Protein AF-A0A938T742-F1 (afdb_monomer_lite)

Foldseek 3Di:
DPDDDPVPDDDDCDDPQADQEAEQEQAQAAPDDDPPDPGDHDPPSHHDVVVSLVSVCCDVVRHQYNAYDHDHHPLVPRPCSVVSVVSRVPDPRD

Structure (mmCIF, N/CA/C/O backbone):
data_AF-A0A938T742-F1
#
_entry.id   AF-A0A938T742-F1
#
loop_
_atom_site.group_PDB
_atom_site.id
_atom_site.type_symbol
_atom_site.label_atom_id
_atom_site.label_alt_id
_atom_site.label_comp_id
_atom_site.label_asym_id
_atom_site.label_entity_id
_atom_site.label_seq_id
_atom_site.pdbx_PDB_ins_code
_atom_site.Cartn_x
_atom_site.Cartn_y
_atom_site.Cartn_z
_atom_site.occupancy
_atom_site.B_iso_or_equiv
_atom_site.auth_seq_id
_atom_site.auth_comp_id
_atom_site.auth_asym_id
_atom_site.auth_atom_id
_atom_site.pdbx_PDB_model_num
ATOM 1 N N . MET A 1 1 ? -8.757 6.741 44.102 1.00 53.84 1 MET A N 1
ATOM 2 C CA . MET A 1 1 ? -8.179 7.480 42.958 1.00 53.84 1 MET A CA 1
ATOM 3 C C . MET A 1 1 ? -8.856 6.972 41.700 1.00 53.84 1 MET A C 1
ATOM 5 O O . MET A 1 1 ? -8.646 5.816 41.355 1.00 53.84 1 MET A O 1
ATOM 9 N N . ASN A 1 2 ? -9.718 7.774 41.071 1.00 66.25 2 ASN A N 1
ATOM 10 C CA . ASN A 1 2 ? -10.320 7.384 39.795 1.00 66.25 2 ASN A CA 1
ATOM 11 C C . ASN A 1 2 ? -9.212 7.317 38.744 1.00 66.25 2 ASN A C 1
ATOM 13 O O . ASN A 1 2 ? -8.470 8.279 38.551 1.00 66.25 2 ASN A O 1
ATOM 17 N N . LYS A 1 3 ? -9.052 6.145 38.132 1.00 79.12 3 LYS A N 1
ATOM 18 C CA . LYS A 1 3 ? -8.031 5.894 37.120 1.00 79.12 3 LYS A CA 1
ATOM 19 C C . LYS A 1 3 ? -8.505 6.567 35.832 1.00 79.12 3 LYS A C 1
ATOM 21 O O . LYS A 1 3 ? -9.455 6.101 35.216 1.00 79.12 3 LYS A O 1
ATOM 26 N N . LEU A 1 4 ? -7.903 7.697 35.476 1.00 82.38 4 LEU A N 1
ATOM 27 C CA . LEU A 1 4 ? -8.252 8.421 34.254 1.00 82.38 4 LEU A CA 1
ATOM 28 C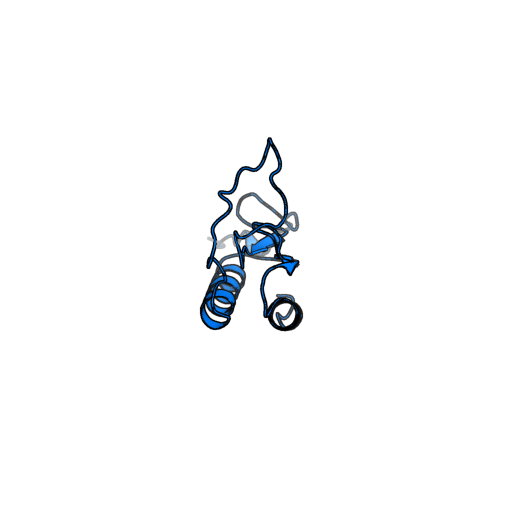 C . LEU A 1 4 ? -7.847 7.576 33.035 1.00 82.38 4 LEU A C 1
ATOM 30 O O . LEU A 1 4 ? -6.672 7.235 32.888 1.00 82.38 4 LEU A O 1
ATOM 34 N N . ASN A 1 5 ? -8.806 7.244 32.167 1.00 81.94 5 ASN A N 1
ATOM 35 C CA . ASN A 1 5 ? -8.548 6.599 30.881 1.00 81.94 5 ASN A CA 1
ATOM 36 C C . ASN A 1 5 ? -8.643 7.635 29.755 1.00 81.94 5 ASN A C 1
ATOM 38 O O . ASN A 1 5 ? -9.731 7.985 29.311 1.00 81.94 5 ASN A O 1
ATOM 42 N N . HIS A 1 6 ? -7.498 8.110 29.266 1.00 79.38 6 HIS A N 1
ATOM 43 C CA . HIS A 1 6 ? -7.437 9.107 28.190 1.00 79.38 6 HIS A CA 1
ATOM 44 C C . HIS A 1 6 ? -8.159 8.696 26.886 1.00 79.38 6 HIS A C 1
ATOM 46 O O . HIS A 1 6 ? -8.489 9.564 26.083 1.00 79.38 6 HIS A O 1
ATOM 52 N N . LEU A 1 7 ? -8.429 7.400 26.673 1.00 76.50 7 LEU A N 1
ATOM 53 C CA . LEU A 1 7 ? -9.142 6.894 25.494 1.00 76.50 7 LEU A CA 1
ATOM 54 C C . LEU A 1 7 ? -10.660 7.127 25.544 1.00 76.50 7 LEU A C 1
ATOM 56 O O . LEU A 1 7 ? -11.308 7.035 24.506 1.00 76.50 7 LEU A O 1
ATOM 60 N N . GLU A 1 8 ? -11.215 7.415 26.723 1.00 82.69 8 GLU A N 1
ATOM 61 C CA . GLU A 1 8 ? -12.655 7.631 26.945 1.00 82.69 8 GLU A CA 1
ATOM 62 C C . GLU A 1 8 ? -13.057 9.115 26.886 1.00 82.69 8 GLU A C 1
ATOM 64 O O . GLU A 1 8 ? -14.238 9.446 26.970 1.00 82.69 8 GLU A O 1
ATOM 69 N N . TYR A 1 9 ? -12.090 10.022 26.721 1.00 81.69 9 TYR A N 1
ATOM 70 C CA . TYR A 1 9 ? -12.336 11.458 26.589 1.00 81.69 9 TYR A CA 1
ATOM 71 C C . TYR A 1 9 ? -12.380 11.897 25.124 1.00 81.69 9 TYR A C 1
ATOM 73 O O . TYR A 1 9 ? -11.925 11.192 24.221 1.00 81.69 9 TYR A O 1
ATOM 81 N N . TYR A 1 10 ? -12.899 13.107 24.890 1.00 78.44 10 TYR A N 1
ATOM 82 C CA . TYR A 1 10 ? -12.849 13.734 23.573 1.00 78.44 10 TYR A CA 1
ATOM 83 C C . TYR A 1 10 ? -11.398 13.822 23.081 1.00 78.44 10 TYR A C 1
ATOM 85 O O . TYR A 1 10 ? -10.555 14.489 23.683 1.00 78.44 10 TYR A O 1
ATOM 93 N N . ARG A 1 11 ? -11.127 13.153 21.962 1.00 76.06 11 ARG A N 1
ATOM 94 C CA . ARG A 1 11 ? -9.866 13.203 21.224 1.00 76.06 11 ARG A CA 1
ATOM 95 C C . ARG A 1 11 ? -10.168 13.552 19.778 1.00 76.06 11 ARG A C 1
ATOM 97 O O . ARG A 1 11 ? -11.175 13.112 19.227 1.00 76.06 11 ARG A O 1
ATOM 104 N N . LEU A 1 12 ? -9.262 14.298 19.153 1.00 72.56 12 LEU A N 1
ATOM 105 C CA . LEU A 1 12 ? -9.220 14.363 17.696 1.00 72.56 12 LEU A CA 1
ATOM 106 C C . LEU A 1 12 ? -9.101 12.928 17.157 1.00 72.56 12 LEU A C 1
ATOM 108 O O . LEU A 1 12 ? -8.474 12.074 17.798 1.00 72.56 12 LEU A O 1
ATOM 112 N N . SER A 1 13 ? -9.711 12.647 16.002 1.00 69.06 13 SER A N 1
ATOM 113 C CA . SER A 1 13 ? -9.703 11.293 15.422 1.00 69.06 13 SER A CA 1
ATOM 114 C C . SER A 1 13 ? -8.270 10.757 15.288 1.00 69.06 13 SER A C 1
ATOM 116 O O . SER A 1 13 ? -8.018 9.578 15.547 1.00 69.06 13 SER A O 1
ATOM 118 N N . TRP A 1 14 ? -7.328 11.675 15.039 1.00 73.25 14 TRP A N 1
ATOM 119 C CA . TRP A 1 14 ? -5.903 11.445 14.813 1.00 73.25 14 TRP A CA 1
ATOM 120 C C . TRP A 1 14 ? -5.037 12.202 15.818 1.00 73.25 14 TRP A C 1
ATOM 122 O O . TRP A 1 14 ? -5.353 13.328 16.203 1.00 73.25 14 TRP A O 1
ATOM 132 N N . ASN A 1 15 ? -3.918 11.601 16.212 1.00 74.75 15 ASN A N 1
ATOM 133 C CA . ASN A 1 15 ? -2.871 12.224 17.020 1.00 74.75 15 ASN A CA 1
ATOM 134 C C . ASN A 1 15 ? -1.503 11.670 16.585 1.00 74.75 15 ASN A C 1
ATOM 136 O O . ASN A 1 15 ? -1.430 10.861 15.669 1.00 74.75 15 ASN A O 1
ATOM 140 N N . LEU A 1 16 ? -0.406 12.075 17.230 1.00 71.94 16 LEU A N 1
ATOM 141 C CA . LEU A 1 16 ? 0.939 11.605 16.859 1.00 71.94 16 LEU A CA 1
ATOM 142 C C . LEU A 1 16 ? 1.088 10.067 16.894 1.00 71.94 16 LEU A C 1
ATOM 144 O O . LEU A 1 16 ? 1.900 9.499 16.169 1.00 71.94 16 LEU A O 1
ATOM 148 N N . SER A 1 17 ? 0.315 9.398 17.747 1.00 70.81 17 SER A N 1
ATOM 149 C CA . SER A 1 17 ? 0.298 7.945 17.926 1.00 70.81 17 SER A CA 1
ATOM 150 C C . SER A 1 17 ? -0.809 7.239 17.125 1.00 70.81 17 SER A C 1
ATOM 152 O O . SER A 1 17 ? -0.783 6.014 17.022 1.00 70.81 17 SER A O 1
ATOM 154 N N . ASP A 1 18 ? -1.751 7.982 16.538 1.00 73.12 18 ASP A N 1
ATOM 155 C CA . ASP A 1 18 ? -2.907 7.484 15.788 1.00 73.12 18 ASP A CA 1
ATOM 156 C C . ASP A 1 18 ? -2.847 7.979 14.336 1.00 73.12 18 ASP A C 1
ATOM 158 O O . ASP A 1 18 ? -3.026 9.167 14.063 1.00 73.12 18 ASP A O 1
ATOM 162 N N . ASN A 1 19 ? -2.634 7.063 13.392 1.00 75.19 19 ASN A N 1
ATOM 163 C CA . ASN A 1 19 ? -2.458 7.409 11.985 1.00 75.19 19 ASN A CA 1
ATOM 164 C C . ASN A 1 19 ? -3.791 7.385 11.234 1.00 75.19 19 ASN A C 1
ATOM 166 O O . ASN A 1 19 ? -4.479 6.372 11.237 1.00 75.19 19 ASN A O 1
ATOM 170 N N . SER A 1 20 ? -4.101 8.437 10.477 1.00 80.19 20 SER A N 1
ATOM 171 C CA . SER A 1 20 ? -5.267 8.411 9.583 1.00 80.19 20 SER A CA 1
ATOM 172 C C . SER A 1 20 ? -5.169 7.349 8.496 1.00 80.19 20 SER A C 1
ATOM 174 O O . SER A 1 20 ? -6.171 6.755 8.102 1.00 80.19 20 SER A O 1
ATOM 176 N N . ILE A 1 21 ? -3.948 7.106 8.021 1.00 87.44 21 ILE A N 1
ATOM 177 C CA . ILE A 1 21 ? -3.663 6.223 6.900 1.00 87.44 21 ILE A CA 1
ATOM 178 C C . ILE A 1 21 ? -2.454 5.349 7.241 1.00 87.44 21 ILE A C 1
ATOM 180 O O . ILE A 1 21 ? -1.441 5.832 7.758 1.00 87.44 21 ILE A O 1
ATOM 184 N N . SER A 1 22 ? -2.543 4.061 6.921 1.00 89.88 22 SER A N 1
ATOM 185 C CA . SER A 1 22 ? -1.402 3.143 6.913 1.00 89.88 22 SER A CA 1
ATOM 186 C C . SER A 1 22 ? -0.809 3.038 5.512 1.00 89.88 22 SER A C 1
ATOM 188 O O . SER A 1 22 ? -1.529 3.019 4.517 1.00 89.88 22 SER A O 1
ATOM 190 N N . TRP A 1 23 ? 0.514 2.965 5.435 1.00 93.50 23 TRP A N 1
ATOM 191 C CA . TRP A 1 23 ? 1.251 2.958 4.176 1.00 93.50 23 TRP A CA 1
ATOM 192 C C . TRP A 1 23 ? 1.728 1.538 3.865 1.00 93.50 23 TRP A C 1
ATOM 194 O O . TRP A 1 23 ? 2.533 0.985 4.610 1.00 93.50 23 TRP A O 1
ATOM 204 N N . LEU A 1 24 ? 1.237 0.952 2.773 1.00 95.75 24 LEU A N 1
ATOM 205 C CA . LEU A 1 24 ? 1.590 -0.390 2.316 1.00 95.75 24 LEU A CA 1
ATOM 206 C C . LEU A 1 24 ? 2.376 -0.292 1.008 1.00 95.75 24 LEU A C 1
ATOM 208 O O . LEU A 1 24 ? 1.863 0.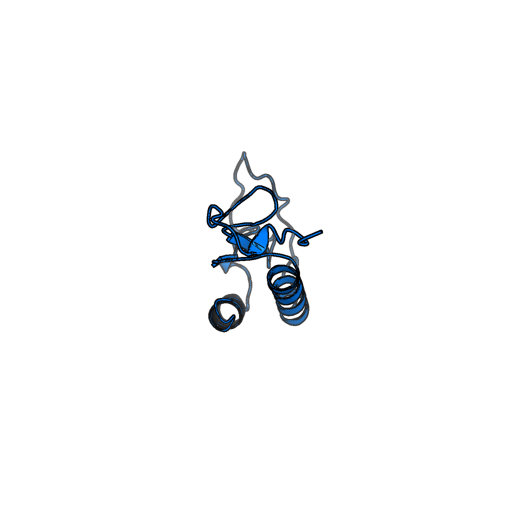215 0.017 1.00 95.75 24 LEU A O 1
ATOM 212 N N . GLU A 1 25 ? 3.596 -0.822 0.974 1.00 96.88 25 GLU A N 1
ATOM 213 C CA . GLU A 1 25 ? 4.421 -0.868 -0.242 1.00 96.88 25 GLU A CA 1
ATOM 214 C C . GLU A 1 25 ? 4.590 -2.331 -0.688 1.00 96.88 25 GLU A C 1
ATOM 216 O O . GLU A 1 25 ? 5.500 -3.005 -0.198 1.00 96.88 25 GLU A O 1
ATOM 221 N N . PRO A 1 26 ? 3.720 -2.874 -1.566 1.00 97.50 26 PRO A N 1
ATOM 222 C CA . PRO A 1 26 ? 3.812 -4.263 -2.018 1.00 97.50 26 PRO A CA 1
ATOM 223 C C . PRO A 1 26 ? 4.902 -4.494 -3.074 1.00 97.50 26 PRO A C 1
ATOM 225 O O . PRO A 1 26 ? 5.247 -5.637 -3.357 1.00 97.50 26 PRO A O 1
ATOM 228 N N . VAL A 1 27 ? 5.415 -3.428 -3.693 1.00 97.69 27 VAL A N 1
ATOM 229 C CA . VAL A 1 27 ? 6.415 -3.485 -4.764 1.00 97.69 27 VAL A CA 1
ATOM 230 C C . VAL A 1 27 ? 7.275 -2.222 -4.756 1.00 97.69 27 VAL A C 1
ATOM 232 O O . VAL A 1 27 ? 6.765 -1.137 -4.487 1.00 97.69 27 VAL A O 1
ATOM 235 N N . TYR A 1 28 ? 8.566 -2.340 -5.077 1.00 97.06 28 TYR A N 1
ATOM 236 C CA . TYR A 1 28 ? 9.463 -1.192 -5.315 1.00 97.06 28 TYR A CA 1
ATOM 237 C C . TYR A 1 28 ? 9.820 -1.009 -6.794 1.00 97.06 28 TYR A C 1
ATOM 239 O O . TYR A 1 28 ? 10.293 0.055 -7.189 1.00 97.06 28 TYR A O 1
ATOM 247 N N . LYS A 1 29 ? 9.558 -2.023 -7.625 1.00 97.12 29 LYS A N 1
ATOM 248 C CA . LYS A 1 29 ? 9.649 -1.947 -9.081 1.00 97.12 29 LYS A CA 1
ATOM 249 C C . LYS A 1 29 ? 8.759 -0.820 -9.600 1.00 97.12 29 LYS A C 1
ATOM 251 O O . LYS A 1 29 ? 7.587 -0.721 -9.237 1.00 97.12 29 LYS A O 1
ATOM 256 N N . CYS A 1 30 ? 9.316 -0.000 -10.480 1.00 96.75 30 CYS A N 1
ATOM 257 C CA . CYS A 1 30 ? 8.618 1.101 -11.129 1.00 96.75 30 CYS A CA 1
ATOM 258 C C . CYS A 1 30 ? 8.906 1.099 -12.634 1.00 96.75 30 CYS A C 1
ATOM 260 O O . CYS A 1 30 ? 9.997 0.721 -13.066 1.00 96.75 30 CYS A O 1
ATOM 262 N N . ASN A 1 31 ? 7.926 1.514 -13.435 1.00 95.81 31 ASN A N 1
ATOM 263 C CA . ASN A 1 31 ? 8.065 1.734 -14.878 1.00 95.81 31 ASN A CA 1
ATOM 264 C C . ASN A 1 31 ? 8.494 3.174 -15.225 1.00 95.81 31 ASN A C 1
ATOM 266 O O . ASN A 1 31 ? 8.614 3.505 -16.402 1.00 95.81 31 ASN A O 1
ATOM 270 N N . LEU A 1 32 ? 8.735 4.014 -14.215 1.00 94.56 32 LEU A N 1
ATOM 271 C CA . LEU A 1 32 ? 9.235 5.381 -14.338 1.00 94.56 32 LEU A CA 1
ATOM 272 C C . LEU A 1 32 ? 10.544 5.557 -13.555 1.00 94.56 32 LEU A C 1
ATOM 274 O O . LEU A 1 32 ? 10.889 4.759 -12.682 1.00 94.56 32 LEU A O 1
ATOM 278 N N . GLN A 1 33 ? 11.261 6.641 -13.856 1.00 93.56 33 GLN A N 1
ATOM 279 C CA . GLN A 1 33 ? 12.507 7.023 -13.191 1.00 93.56 33 GLN A CA 1
ATOM 280 C C . GLN A 1 33 ? 12.462 8.509 -12.820 1.00 93.56 33 GLN A C 1
ATOM 282 O O . GLN A 1 33 ? 13.093 9.354 -13.449 1.00 93.56 33 GLN A O 1
ATOM 287 N N . CYS A 1 34 ? 11.647 8.834 -11.818 1.00 94.69 34 CYS A N 1
ATOM 288 C CA . CYS A 1 34 ? 11.483 10.204 -11.340 1.00 94.69 34 CYS A CA 1
ATOM 289 C C . CYS A 1 34 ? 12.782 10.720 -10.697 1.00 94.69 34 CYS A C 1
ATOM 291 O O . CYS A 1 34 ? 13.364 10.029 -9.862 1.00 94.69 34 CYS A O 1
ATOM 293 N N . GLU A 1 35 ? 13.191 11.952 -11.016 1.00 95.94 35 GLU A N 1
ATOM 294 C CA . GLU A 1 35 ? 14.401 12.585 -10.458 1.00 95.94 35 GLU A CA 1
ATOM 295 C C . GLU A 1 35 ? 14.361 12.673 -8.922 1.00 95.94 35 GLU A C 1
ATOM 297 O O . GLU A 1 35 ? 15.355 12.416 -8.250 1.00 95.94 35 GLU A O 1
ATOM 302 N N . GLY A 1 36 ? 13.184 12.957 -8.357 1.00 95.44 36 GLY A N 1
ATOM 303 C CA . GLY A 1 36 ? 12.954 13.036 -6.912 1.00 95.44 36 GLY A CA 1
ATOM 304 C C . GLY A 1 36 ? 12.498 11.730 -6.253 1.00 95.44 36 GLY A C 1
ATOM 305 O O . GLY A 1 36 ? 11.884 11.785 -5.188 1.00 95.44 36 GLY A O 1
ATOM 306 N N . CYS A 1 37 ? 12.702 10.563 -6.875 1.00 94.19 37 CYS A N 1
ATOM 307 C CA . CYS A 1 37 ? 12.253 9.303 -6.281 1.00 94.19 37 CYS A CA 1
ATOM 308 C C . CYS A 1 37 ? 13.046 8.988 -5.002 1.00 94.19 37 CYS A C 1
ATOM 310 O O . CYS A 1 37 ? 14.255 8.772 -5.047 1.00 94.19 37 CYS A O 1
ATOM 312 N N . TYR A 1 38 ? 12.359 8.899 -3.861 1.00 93.19 38 TYR A N 1
ATOM 313 C CA . TYR A 1 38 ? 12.986 8.515 -2.590 1.00 93.19 38 TYR A CA 1
ATOM 314 C C . TYR A 1 38 ? 13.199 6.995 -2.460 1.00 93.19 38 TYR A C 1
ATOM 316 O O . TYR A 1 38 ? 13.838 6.540 -1.509 1.00 93.19 38 TYR A O 1
ATOM 324 N N . ARG A 1 39 ? 12.645 6.192 -3.383 1.00 91.38 39 ARG A N 1
ATOM 325 C CA . ARG A 1 39 ? 12.731 4.726 -3.380 1.00 91.38 39 ARG A CA 1
ATOM 326 C C . ARG A 1 39 ? 13.635 4.226 -4.501 1.00 91.38 39 ARG A C 1
ATOM 328 O O . ARG A 1 39 ? 13.567 4.701 -5.633 1.00 91.38 39 ARG A O 1
ATOM 335 N N . ARG A 1 40 ? 14.458 3.218 -4.204 1.00 91.19 40 ARG A N 1
ATOM 336 C CA . ARG A 1 40 ? 15.237 2.515 -5.228 1.00 91.19 40 ARG A CA 1
ATOM 337 C C . ARG A 1 40 ? 14.293 1.672 -6.091 1.00 91.19 40 ARG A C 1
ATOM 339 O O . ARG A 1 40 ? 13.467 0.942 -5.553 1.00 91.19 40 ARG A O 1
ATOM 346 N N . ASN A 1 41 ? 14.439 1.761 -7.414 1.00 94.56 41 ASN A N 1
ATOM 347 C CA . ASN A 1 41 ? 13.740 0.875 -8.341 1.00 94.56 41 ASN A CA 1
ATOM 348 C C . ASN A 1 41 ? 14.399 -0.510 -8.293 1.00 94.56 41 ASN A C 1
ATOM 350 O O . ASN A 1 41 ? 15.512 -0.689 -8.789 1.00 94.56 41 ASN A O 1
ATOM 354 N N . GLU A 1 42 ? 13.736 -1.464 -7.645 1.00 95.19 42 GLU A N 1
ATOM 355 C CA . GLU A 1 42 ? 14.249 -2.821 -7.448 1.00 95.19 42 GLU A CA 1
ATOM 356 C C . GLU A 1 42 ? 13.438 -3.820 -8.268 1.00 95.19 42 GLU A C 1
ATOM 358 O O . GLU A 1 42 ? 12.231 -3.995 -8.064 1.00 95.19 42 GLU A O 1
ATOM 363 N N . ASN A 1 43 ? 14.124 -4.496 -9.191 1.00 90.06 43 ASN A N 1
ATOM 364 C CA . ASN A 1 43 ? 13.568 -5.652 -9.881 1.00 90.06 43 ASN A CA 1
ATOM 365 C C . ASN A 1 43 ? 13.304 -6.777 -8.868 1.00 90.06 43 ASN A C 1
ATOM 367 O O . ASN A 1 43 ? 14.002 -6.887 -7.865 1.00 90.06 43 ASN A O 1
ATOM 371 N N . ASP A 1 44 ? 12.261 -7.570 -9.116 1.00 93.31 44 ASP A N 1
ATOM 372 C CA . ASP A 1 44 ? 11.849 -8.703 -8.270 1.00 93.31 44 ASP A CA 1
ATOM 373 C C . ASP A 1 44 ? 11.473 -8.344 -6.819 1.00 93.31 44 ASP A C 1
ATOM 375 O O . ASP A 1 44 ? 11.472 -9.184 -5.926 1.00 93.31 44 ASP A O 1
ATOM 379 N N . SER A 1 45 ? 11.054 -7.099 -6.589 1.00 96.31 45 SER A N 1
ATOM 380 C CA . SER A 1 45 ? 10.584 -6.595 -5.289 1.00 96.31 45 SER A CA 1
ATOM 381 C C . SER A 1 45 ? 9.102 -6.875 -4.992 1.00 96.31 45 SER A C 1
ATOM 383 O O . SER A 1 45 ? 8.513 -6.238 -4.120 1.00 96.31 45 SER A O 1
ATOM 385 N N . HIS A 1 46 ? 8.466 -7.786 -5.732 1.00 97.19 46 HIS A N 1
ATOM 386 C CA . HIS A 1 46 ? 7.062 -8.148 -5.527 1.00 97.19 46 HIS A CA 1
ATOM 387 C C . HIS A 1 46 ? 6.910 -8.947 -4.229 1.00 97.19 46 HIS A C 1
ATOM 389 O O . HIS A 1 46 ? 7.337 -10.101 -4.152 1.00 97.19 46 HIS A O 1
ATOM 395 N N . LYS A 1 47 ? 6.307 -8.344 -3.200 1.00 97.81 47 LYS A N 1
ATOM 396 C CA . LYS A 1 47 ? 6.063 -9.035 -1.932 1.00 97.81 47 LYS A CA 1
ATOM 397 C C . LYS A 1 47 ? 5.033 -10.157 -2.121 1.00 97.81 47 LYS A C 1
ATOM 399 O O . LYS A 1 47 ? 3.996 -9.939 -2.747 1.00 97.81 47 LYS A O 1
ATOM 404 N N . PRO A 1 48 ? 5.246 -11.348 -1.537 1.00 98.12 48 PRO A N 1
ATOM 405 C CA . PRO A 1 48 ? 4.224 -12.386 -1.546 1.00 98.12 48 PRO A CA 1
ATOM 406 C C . PRO A 1 48 ? 2.982 -11.923 -0.771 1.00 98.12 48 PRO A C 1
ATOM 408 O O . PRO A 1 48 ? 3.088 -11.184 0.211 1.00 98.12 48 PRO A O 1
ATOM 411 N N . LEU A 1 49 ? 1.797 -12.393 -1.179 1.00 98.00 49 LEU A N 1
ATOM 412 C CA . LEU A 1 49 ? 0.530 -11.999 -0.547 1.00 98.00 49 LEU A CA 1
ATOM 413 C C . LEU A 1 49 ? 0.490 -12.276 0.959 1.00 98.00 49 LEU A C 1
ATOM 415 O O . LEU A 1 49 ? -0.163 -11.532 1.683 1.00 98.00 49 LEU A O 1
ATOM 419 N N . ASP A 1 50 ? 1.163 -13.322 1.435 1.00 97.81 50 ASP A N 1
ATOM 420 C CA . ASP A 1 50 ? 1.148 -13.670 2.858 1.00 97.81 50 ASP A CA 1
ATOM 421 C C . ASP A 1 50 ? 1.917 -12.653 3.707 1.00 97.81 50 ASP A C 1
ATOM 423 O O . ASP A 1 50 ? 1.419 -12.250 4.754 1.00 97.81 50 ASP A O 1
ATOM 427 N N . LEU A 1 51 ? 3.036 -12.126 3.198 1.00 97.94 51 LEU A N 1
ATOM 428 C CA . LEU A 1 51 ? 3.751 -11.025 3.850 1.00 97.94 51 LEU A CA 1
ATOM 429 C C . LEU A 1 51 ? 2.911 -9.739 3.851 1.00 97.94 51 LEU A C 1
ATOM 431 O O . LEU A 1 51 ? 2.879 -9.011 4.836 1.00 97.94 51 LEU A O 1
ATOM 435 N N . ILE A 1 52 ? 2.189 -9.465 2.761 1.00 97.25 52 ILE A N 1
ATOM 436 C CA . ILE A 1 52 ? 1.292 -8.302 2.681 1.00 97.25 52 ILE A CA 1
ATOM 437 C C . ILE A 1 52 ? 0.161 -8.404 3.714 1.00 97.25 52 ILE A C 1
ATOM 439 O O . ILE A 1 52 ? -0.177 -7.408 4.353 1.00 97.25 52 ILE A O 1
ATOM 443 N N . LYS A 1 53 ? -0.426 -9.595 3.895 1.00 96.00 53 LYS A N 1
ATOM 444 C CA . LYS A 1 53 ? -1.441 -9.830 4.935 1.00 96.00 53 LYS A CA 1
ATOM 445 C C . LYS A 1 53 ? -0.858 -9.609 6.327 1.00 96.00 53 LYS A C 1
ATOM 447 O O . LYS A 1 53 ? -1.477 -8.901 7.11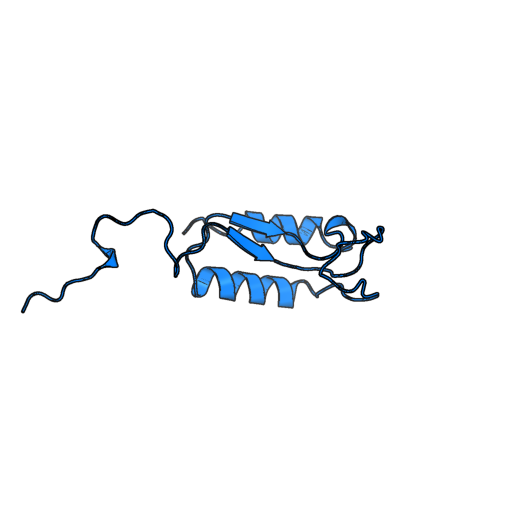3 1.00 96.00 53 LYS A O 1
ATOM 452 N N . GLU A 1 54 ? 0.330 -10.145 6.597 1.00 95.94 54 GLU A N 1
ATOM 453 C CA . GLU A 1 54 ? 1.024 -9.957 7.874 1.00 95.94 54 GLU A CA 1
ATOM 454 C C . GLU A 1 54 ? 1.267 -8.466 8.173 1.00 95.94 54 GLU A C 1
ATOM 456 O O . GLU A 1 54 ? 0.939 -7.988 9.258 1.00 95.94 54 GLU A O 1
ATOM 461 N N . GLU A 1 55 ? 1.759 -7.690 7.200 1.00 95.12 55 GLU A N 1
ATOM 462 C CA . GLU A 1 55 ? 1.962 -6.241 7.358 1.00 95.12 55 GLU A CA 1
ATOM 463 C C . GLU A 1 55 ? 0.648 -5.512 7.683 1.00 95.12 55 GLU A C 1
ATOM 465 O O . GLU A 1 55 ? 0.599 -4.674 8.588 1.00 95.12 55 GLU A O 1
ATOM 470 N N . ILE A 1 56 ? -0.438 -5.861 6.988 1.00 92.94 56 ILE A N 1
ATOM 471 C CA . ILE A 1 56 ? -1.774 -5.306 7.233 1.00 92.94 56 ILE A CA 1
ATOM 472 C C . ILE A 1 56 ? -2.276 -5.653 8.642 1.00 92.94 56 ILE A C 1
ATOM 474 O O . ILE A 1 56 ? -2.807 -4.779 9.334 1.00 92.94 56 ILE A O 1
ATOM 478 N N . GLU A 1 57 ? -2.105 -6.899 9.083 1.00 92.12 57 GLU A N 1
ATOM 479 C CA . GLU A 1 57 ? -2.477 -7.348 10.428 1.00 92.12 57 GLU A CA 1
ATOM 480 C C . GLU A 1 57 ? -1.701 -6.580 11.502 1.00 92.12 57 GLU A C 1
ATOM 482 O O . GLU A 1 57 ? -2.288 -6.123 12.487 1.00 92.12 57 GLU A O 1
ATOM 487 N N . VAL A 1 58 ? -0.402 -6.348 11.285 1.00 91.12 58 VAL A N 1
ATOM 488 C CA . VAL A 1 58 ? 0.423 -5.520 12.172 1.00 91.12 58 VAL A CA 1
ATOM 489 C C . VAL A 1 58 ? -0.090 -4.082 12.214 1.00 91.12 58 VAL A C 1
ATOM 491 O O . VAL A 1 58 ? -0.217 -3.520 13.304 1.00 91.12 58 VAL A O 1
ATOM 494 N N . PHE A 1 59 ? -0.421 -3.473 11.071 1.00 87.56 59 PHE A N 1
ATOM 495 C CA . PHE A 1 59 ? -0.955 -2.108 11.042 1.00 87.56 59 PHE A CA 1
ATOM 496 C C . PHE A 1 59 ? -2.245 -1.986 11.848 1.00 87.56 59 PHE A C 1
ATOM 498 O O . PHE A 1 59 ? -2.324 -1.138 12.738 1.00 87.56 59 PHE A O 1
ATOM 505 N N . CYS A 1 60 ? -3.212 -2.864 11.585 1.00 86.50 60 CYS A N 1
ATOM 506 C CA . CYS A 1 60 ? -4.522 -2.827 12.229 1.00 86.50 60 CYS A CA 1
ATOM 507 C C . CYS A 1 60 ? -4.446 -3.210 13.716 1.00 86.50 60 CYS A C 1
ATOM 509 O O . CY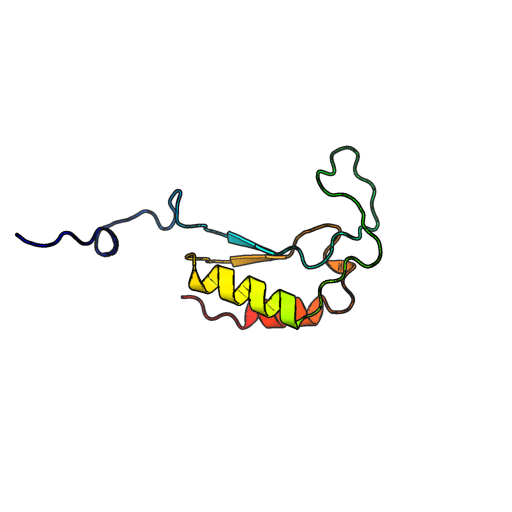S A 1 60 ? -5.184 -2.676 14.538 1.00 86.50 60 CYS A O 1
ATOM 511 N N . GLY A 1 61 ? -3.530 -4.108 14.089 1.00 87.38 61 GLY A N 1
ATOM 512 C CA . GLY A 1 61 ? -3.339 -4.525 15.478 1.00 87.38 61 GLY A CA 1
ATOM 513 C C . GLY A 1 61 ? -2.564 -3.522 16.338 1.00 87.38 61 GLY A C 1
ATOM 514 O O . GLY A 1 61 ? -2.641 -3.583 17.566 1.00 87.38 61 GLY A O 1
ATOM 515 N N . LYS A 1 62 ? -1.787 -2.617 15.727 1.00 85.62 62 LYS A N 1
ATOM 516 C CA . LYS A 1 62 ? -0.921 -1.666 16.451 1.00 85.62 62 LYS A CA 1
ATOM 517 C C . LYS A 1 62 ? -1.373 -0.215 16.362 1.00 85.62 62 LYS A C 1
ATOM 519 O O . LYS A 1 62 ? -0.924 0.586 17.180 1.00 85.62 62 LYS A O 1
ATOM 524 N N . ARG A 1 63 ? -2.200 0.148 15.382 1.00 81.56 63 ARG A N 1
ATOM 525 C CA . ARG A 1 63 ? -2.633 1.529 15.150 1.00 81.56 63 ARG A CA 1
ATOM 526 C C . ARG A 1 63 ? -4.110 1.571 14.784 1.00 81.56 63 ARG A C 1
ATOM 528 O O . ARG A 1 63 ? -4.625 0.649 14.160 1.00 81.56 63 ARG A O 1
ATOM 535 N N . LYS A 1 64 ? -4.770 2.685 15.103 1.00 79.75 64 LYS A N 1
ATOM 536 C CA . LYS A 1 64 ? -6.004 3.045 14.399 1.00 79.75 64 LYS A CA 1
ATOM 537 C C . LYS A 1 64 ? -5.641 3.419 12.970 1.00 79.75 64 LYS A C 1
ATOM 539 O O . LYS A 1 64 ? -4.640 4.102 12.772 1.00 79.75 64 LYS A O 1
ATOM 544 N N . THR A 1 65 ? -6.414 2.927 12.012 1.00 81.38 65 THR A N 1
ATOM 545 C CA . THR A 1 65 ? -6.213 3.165 10.584 1.00 81.38 65 THR A CA 1
ATOM 546 C C . THR A 1 65 ? -7.577 3.282 9.916 1.00 81.38 65 THR A C 1
ATOM 548 O O . THR A 1 65 ? -8.392 2.367 10.023 1.00 81.38 65 THR A O 1
ATOM 551 N N . ASP A 1 66 ? -7.851 4.412 9.261 1.00 83.88 66 ASP A N 1
ATOM 552 C CA . ASP A 1 66 ? -9.107 4.604 8.516 1.00 83.88 66 ASP A CA 1
ATOM 553 C C . ASP A 1 66 ? -8.968 4.208 7.044 1.00 83.88 66 ASP A C 1
ATOM 555 O O . ASP A 1 66 ? -9.968 4.018 6.346 1.00 83.88 66 ASP A O 1
ATOM 559 N N . GLY A 1 67 ? -7.732 4.071 6.563 1.00 87.75 67 GLY A N 1
ATOM 560 C CA . GLY A 1 67 ? -7.441 3.686 5.194 1.00 87.75 67 GLY A CA 1
ATOM 561 C C . GLY A 1 67 ? -6.028 3.150 5.028 1.00 87.75 67 GLY A C 1
ATOM 562 O O . GLY A 1 67 ? -5.115 3.487 5.778 1.00 87.75 67 GLY A O 1
ATOM 563 N N . ILE A 1 68 ? -5.841 2.331 3.997 1.00 92.56 68 ILE A N 1
ATOM 564 C CA . ILE A 1 68 ? -4.524 1.850 3.585 1.00 92.56 68 ILE A CA 1
ATOM 565 C C . ILE A 1 68 ? -4.197 2.437 2.218 1.00 92.56 68 ILE A C 1
ATOM 567 O O . ILE A 1 68 ? -4.942 2.245 1.257 1.00 92.56 68 ILE A O 1
ATOM 571 N N . LEU A 1 69 ? -3.069 3.137 2.138 1.00 94.88 69 LEU A N 1
ATOM 572 C CA . LEU A 1 69 ? -2.489 3.602 0.887 1.00 94.88 69 LEU A CA 1
ATOM 573 C C . LEU A 1 69 ? -1.613 2.488 0.312 1.00 94.88 69 LEU A C 1
ATOM 575 O O . LEU A 1 69 ? -0.595 2.134 0.905 1.00 94.88 69 LEU A O 1
ATOM 579 N N . ILE A 1 70 ? -2.003 1.951 -0.842 1.00 96.94 70 ILE A N 1
ATOM 580 C C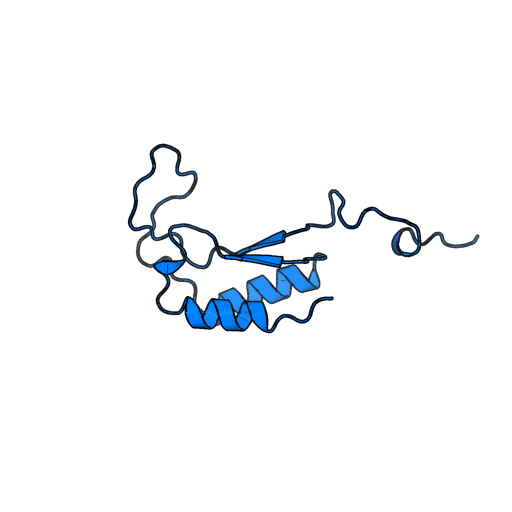A . ILE A 1 70 ? -1.169 1.017 -1.604 1.00 96.94 70 ILE A CA 1
ATOM 581 C C . ILE A 1 70 ? -0.210 1.858 -2.458 1.00 96.94 70 ILE A C 1
ATOM 583 O O . ILE A 1 70 ? -0.631 2.494 -3.420 1.00 96.94 70 ILE A O 1
ATOM 587 N N . ALA A 1 71 ? 1.058 1.892 -2.062 1.00 95.50 71 ALA A N 1
ATOM 588 C CA . ALA A 1 71 ? 2.114 2.758 -2.585 1.00 95.50 71 ALA A CA 1
ATOM 589 C C . ALA A 1 71 ? 3.382 1.940 -2.927 1.00 95.50 71 ALA A C 1
ATOM 591 O O . ALA A 1 71 ? 3.287 0.753 -3.223 1.00 95.50 71 ALA A O 1
ATOM 592 N N . GLY A 1 72 ? 4.572 2.548 -2.910 1.00 94.31 72 GLY A N 1
ATOM 593 C CA . GLY A 1 72 ? 5.849 1.877 -3.179 1.00 94.31 72 GLY A CA 1
ATOM 594 C C . GLY A 1 72 ? 6.541 2.440 -4.416 1.00 94.31 72 GLY A C 1
ATOM 595 O O . GLY A 1 72 ? 6.723 3.649 -4.513 1.00 94.31 72 GLY A O 1
ATOM 596 N N . GLY A 1 73 ? 6.954 1.564 -5.332 1.00 95.38 73 GLY A N 1
ATOM 597 C CA . GLY A 1 73 ? 7.362 1.946 -6.685 1.00 95.38 73 GLY A CA 1
ATOM 598 C C . GLY A 1 73 ? 6.144 2.384 -7.502 1.00 95.38 73 GLY A C 1
ATOM 599 O O . GLY A 1 73 ? 5.478 3.353 -7.159 1.00 95.38 73 GLY A O 1
ATOM 600 N N . GLU A 1 74 ? 5.815 1.634 -8.552 1.00 96.19 74 GLU A N 1
ATOM 601 C CA . GLU A 1 74 ? 4.503 1.739 -9.202 1.00 96.19 74 GLU A CA 1
ATOM 602 C C . GLU A 1 74 ? 3.629 0.567 -8.719 1.00 96.19 74 GLU A C 1
ATOM 604 O O . GLU A 1 74 ? 3.880 -0.573 -9.124 1.00 96.19 74 GLU A O 1
ATOM 609 N N . PRO A 1 75 ? 2.624 0.792 -7.848 1.00 96.50 75 PRO A N 1
ATOM 610 C CA . PRO A 1 75 ? 1.775 -0.270 -7.303 1.00 96.50 75 PRO A CA 1
ATOM 611 C C . PRO A 1 75 ? 1.155 -1.183 -8.363 1.00 96.50 75 PRO A C 1
ATOM 613 O O . PRO A 1 75 ? 1.038 -2.393 -8.146 1.00 96.50 75 PRO A O 1
ATOM 616 N N . LEU A 1 76 ? 0.794 -0.628 -9.526 1.00 96.69 76 LEU A N 1
ATOM 617 C CA . LEU A 1 76 ? 0.190 -1.386 -10.623 1.00 96.69 76 LEU A CA 1
ATOM 618 C C . LEU A 1 76 ? 1.161 -2.375 -11.286 1.00 96.69 76 LEU A C 1
ATOM 620 O O . LEU A 1 76 ? 0.718 -3.260 -12.014 1.00 96.69 76 LEU A O 1
ATOM 624 N N . MET A 1 77 ? 2.465 -2.288 -11.003 1.00 97.00 77 MET A N 1
ATOM 625 C CA . MET A 1 77 ? 3.454 -3.273 -11.452 1.00 97.00 77 MET A CA 1
ATOM 626 C C . MET A 1 77 ? 3.394 -4.582 -10.658 1.00 97.00 77 MET A C 1
ATOM 628 O O . MET A 1 77 ? 4.016 -5.560 -11.072 1.00 97.00 77 MET A O 1
ATOM 632 N N . HIS A 1 78 ? 2.690 -4.637 -9.520 1.00 97.81 78 HIS A N 1
ATOM 633 C CA . HIS A 1 78 ? 2.539 -5.883 -8.774 1.00 97.81 78 HIS A CA 1
ATOM 634 C C . HIS A 1 78 ? 1.572 -6.837 -9.503 1.00 97.81 78 HIS A C 1
ATOM 636 O O . HIS A 1 78 ? 0.401 -6.490 -9.679 1.00 97.81 78 HIS A O 1
ATOM 642 N N . PRO A 1 79 ? 1.977 -8.075 -9.854 1.00 97.56 79 PRO A N 1
ATOM 643 C CA . PRO A 1 79 ? 1.146 -8.984 -10.658 1.00 97.56 79 PRO A CA 1
ATOM 644 C C . PRO A 1 79 ? -0.183 -9.357 -9.983 1.00 97.56 79 PRO A C 1
ATOM 646 O O . PRO A 1 79 ? -1.152 -9.713 -10.644 1.00 97.56 79 PRO A O 1
ATOM 649 N N . GLN A 1 80 ? -0.239 -9.258 -8.655 1.00 98.06 80 GLN A N 1
ATOM 650 C CA . GLN A 1 80 ? -1.425 -9.555 -7.846 1.00 98.06 80 GLN A CA 1
ATOM 651 C C . GLN A 1 80 ? -2.102 -8.296 -7.268 1.00 98.06 80 GLN A C 1
ATOM 653 O O . GLN A 1 80 ? -2.804 -8.397 -6.265 1.00 98.06 80 GLN A O 1
ATOM 658 N N . ILE A 1 81 ? -1.912 -7.109 -7.862 1.00 97.75 81 ILE A N 1
ATOM 659 C CA . ILE A 1 81 ? -2.464 -5.836 -7.348 1.00 97.75 81 ILE A CA 1
ATOM 660 C C . ILE A 1 81 ? -3.977 -5.881 -7.087 1.00 97.75 81 ILE A C 1
ATOM 662 O O . ILE A 1 81 ? -4.451 -5.375 -6.070 1.00 97.75 81 ILE A O 1
ATOM 666 N N . THR A 1 82 ? -4.747 -6.564 -7.939 1.00 98.00 82 THR A N 1
ATOM 667 C CA . THR A 1 82 ? -6.193 -6.721 -7.726 1.00 98.00 82 THR A CA 1
ATOM 668 C C . THR A 1 82 ? -6.507 -7.540 -6.478 1.00 98.00 82 THR A C 1
ATOM 670 O O . THR A 1 82 ? -7.487 -7.263 -5.796 1.00 98.00 82 THR A O 1
ATOM 673 N N . GLU A 1 83 ? -5.690 -8.550 -6.169 1.00 98.19 83 GLU A N 1
ATOM 674 C CA . GLU A 1 83 ? -5.879 -9.361 -4.966 1.00 98.19 83 GLU A CA 1
ATOM 675 C C . GLU A 1 83 ? -5.474 -8.588 -3.711 1.00 98.19 83 GLU A C 1
ATOM 677 O O . GLU A 1 83 ? -6.202 -8.609 -2.724 1.00 98.19 83 GLU A O 1
ATOM 682 N N . ILE A 1 84 ? -4.391 -7.809 -3.783 1.00 97.69 84 ILE A N 1
ATOM 683 C CA . ILE A 1 84 ? -3.991 -6.885 -2.714 1.00 97.69 84 ILE A CA 1
ATOM 684 C C . ILE A 1 84 ? -5.123 -5.895 -2.413 1.00 97.69 84 ILE A C 1
ATOM 686 O O . ILE A 1 84 ? -5.501 -5.724 -1.256 1.00 97.69 84 ILE A O 1
ATOM 690 N N . SER A 1 85 ? -5.726 -5.297 -3.445 1.00 96.50 85 SER A N 1
ATOM 691 C CA . SER A 1 85 ? -6.879 -4.403 -3.283 1.00 96.50 85 SER A CA 1
ATOM 692 C C . SER A 1 85 ? -8.063 -5.102 -2.601 1.00 96.50 85 SER A C 1
ATOM 694 O O . SER A 1 85 ? -8.646 -4.541 -1.673 1.00 96.50 85 SER A O 1
ATOM 696 N N . ARG A 1 86 ? -8.381 -6.354 -2.971 1.00 96.81 86 ARG A N 1
ATOM 697 C CA . ARG A 1 86 ? -9.434 -7.140 -2.299 1.00 96.81 86 ARG A CA 1
ATOM 698 C C . ARG A 1 86 ? -9.118 -7.416 -0.833 1.00 96.81 86 ARG A C 1
ATOM 700 O O . ARG A 1 86 ? -10.033 -7.357 -0.015 1.00 96.81 86 ARG A O 1
ATOM 707 N N . ILE A 1 87 ? -7.862 -7.722 -0.504 1.00 94.88 87 ILE A N 1
ATOM 708 C CA . ILE A 1 87 ? -7.419 -7.919 0.883 1.00 94.88 87 ILE A CA 1
ATOM 709 C C . ILE A 1 87 ? -7.661 -6.634 1.680 1.00 94.88 87 ILE A C 1
ATOM 711 O O . ILE A 1 87 ? -8.329 -6.687 2.710 1.00 94.88 87 ILE A O 1
ATOM 715 N N . VAL A 1 88 ? -7.218 -5.480 1.166 1.00 94.00 88 VAL A N 1
ATOM 716 C CA . VAL A 1 88 ? -7.414 -4.178 1.825 1.00 94.00 88 VAL A CA 1
ATOM 717 C C . VAL A 1 88 ? -8.899 -3.859 2.026 1.00 94.00 88 VAL A C 1
ATOM 719 O O . VAL A 1 88 ? -9.301 -3.482 3.122 1.00 94.00 88 VAL A O 1
ATOM 722 N N . CYS A 1 89 ? -9.748 -4.062 1.014 1.00 92.06 89 CYS A N 1
ATOM 723 C CA . CYS A 1 89 ? -11.187 -3.790 1.127 1.00 92.06 89 CYS A CA 1
ATOM 724 C C . CYS A 1 89 ? -11.924 -4.694 2.130 1.00 92.06 89 CYS A C 1
ATOM 726 O O . CYS A 1 89 ? -13.025 -4.352 2.558 1.00 92.06 89 CYS A O 1
ATOM 728 N N . ARG A 1 90 ? -11.362 -5.856 2.486 1.00 89.50 90 ARG A N 1
ATOM 729 C CA . ARG A 1 90 ? -11.957 -6.789 3.458 1.00 89.50 90 ARG A CA 1
ATOM 730 C C . ARG A 1 90 ? -11.608 -6.462 4.906 1.00 89.50 90 ARG A C 1
ATOM 732 O O . ARG A 1 90 ? -12.172 -7.080 5.809 1.00 89.50 90 ARG A O 1
ATOM 739 N N . ILE A 1 91 ? -10.716 -5.504 5.137 1.00 81.62 91 ILE A N 1
ATOM 740 C CA . ILE A 1 91 ? -10.413 -5.019 6.479 1.00 81.62 91 ILE A CA 1
ATOM 741 C C . ILE A 1 91 ? -11.669 -4.326 7.006 1.00 81.62 91 ILE A C 1
ATOM 743 O O . ILE A 1 91 ? -12.143 -3.339 6.440 1.00 81.62 91 ILE A O 1
ATOM 747 N N . LYS A 1 92 ? -12.253 -4.867 8.078 1.00 64.44 92 LYS A N 1
ATOM 748 C CA . LYS A 1 92 ? -13.358 -4.195 8.763 1.00 64.44 92 LYS A CA 1
ATOM 749 C C . LYS A 1 92 ? -12.830 -2.885 9.339 1.00 64.44 92 LYS A C 1
ATOM 751 O O . LYS A 1 92 ? -11.818 -2.904 10.033 1.00 64.44 92 LYS A O 1
ATOM 756 N N . LYS A 1 93 ? -13.532 -1.775 9.083 1.00 57.75 93 LYS A N 1
ATOM 757 C CA . LYS A 1 93 ? -13.323 -0.532 9.837 1.00 57.75 93 LYS A CA 1
ATOM 758 C C . LYS A 1 93 ? -13.415 -0.864 11.331 1.00 57.75 93 LYS A C 1
ATOM 760 O O . LYS A 1 93 ? -14.420 -1.451 11.741 1.00 57.75 93 LYS A O 1
ATOM 765 N N . MET A 1 94 ? -12.352 -0.568 12.078 1.00 50.00 94 MET A N 1
ATOM 766 C CA . MET A 1 94 ? -12.292 -0.726 13.535 1.00 50.00 94 MET A CA 1
ATOM 767 C C . MET A 1 94 ? -12.852 0.503 14.234 1.00 50.00 94 MET A C 1
ATOM 769 O O . MET A 1 94 ? -12.473 1.624 13.833 1.00 50.00 94 MET A O 1
#

Secondary structure (DSSP, 8-state):
-----GGGS---S-BTTB-SEEEEEEE---S---TT--S---TT----HHHHHHHHHHHHHHS--SEEEEEES-GGGSTTHHHHHHHHHTSPP-

Sequence (94 aa):
MNKLNHLEYYRLSWNLSDNSISWLEPVYKCNLQCEGCYRRNENDSHKPLDLIKEEIEVFCGKRKTDGILIAGGEPLMHPQITEISRIVCRIKKM

pLDDT: mean 88.57, std 10.81, range [50.0, 98.19]

Radius 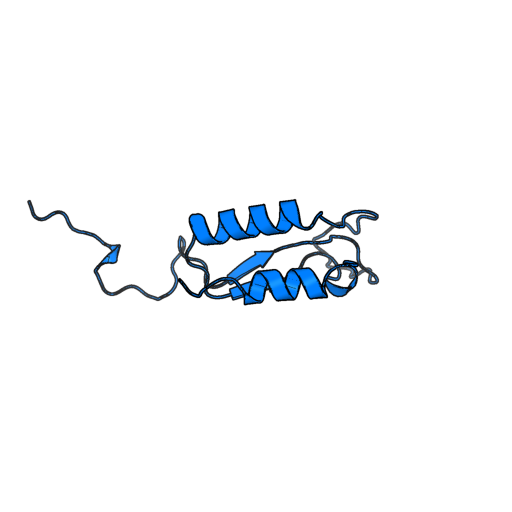of gyration: 16.81 Å; chains: 1; bounding box: 29×28×58 Å